Protein AF-A0A8T3Z151-F1 (afdb_monomer_lite)

Structure (mmCIF, N/CA/C/O backbone):
data_AF-A0A8T3Z151-F1
#
_entry.id   AF-A0A8T3Z151-F1
#
loop_
_atom_site.group_PDB
_atom_site.id
_atom_site.type_symbol
_atom_site.label_atom_id
_atom_site.label_alt_id
_atom_site.label_comp_id
_atom_site.label_asym_id
_atom_site.label_entity_id
_atom_site.label_seq_id
_atom_site.pdbx_PDB_ins_code
_atom_site.Cartn_x
_atom_site.Cartn_y
_atom_site.Cartn_z
_atom_site.occupancy
_atom_site.B_iso_or_equiv
_atom_site.auth_seq_id
_atom_site.auth_comp_id
_atom_site.auth_asym_id
_atom_site.auth_atom_id
_atom_site.pdbx_PDB_model_num
ATOM 1 N N . ILE A 1 1 ? 24.544 -8.142 -1.973 1.00 38.53 1 ILE A N 1
ATOM 2 C CA . ILE A 1 1 ? 23.154 -7.623 -2.019 1.00 38.53 1 ILE A CA 1
ATOM 3 C C . ILE A 1 1 ? 23.119 -6.620 -3.165 1.00 38.53 1 ILE A C 1
ATOM 5 O O . ILE A 1 1 ? 23.866 -5.663 -3.095 1.00 38.53 1 ILE A O 1
ATOM 9 N N . TYR A 1 2 ? 22.368 -6.880 -4.237 1.00 34.72 2 TYR A N 1
ATOM 10 C CA . TYR A 1 2 ? 22.153 -5.937 -5.347 1.00 34.72 2 TYR A CA 1
ATOM 11 C C . TYR A 1 2 ? 20.631 -5.726 -5.452 1.00 34.72 2 TYR A C 1
ATOM 13 O O . TYR A 1 2 ? 19.889 -6.709 -5.453 1.00 34.72 2 TYR A O 1
ATOM 21 N N . ASN A 1 3 ? 20.179 -4.470 -5.461 1.00 47.16 3 ASN A N 1
ATOM 22 C CA . ASN A 1 3 ? 18.796 -4.019 -5.705 1.00 47.16 3 ASN A CA 1
ATOM 23 C C . ASN A 1 3 ? 17.682 -4.565 -4.784 1.00 47.16 3 ASN A C 1
ATOM 25 O O . ASN A 1 3 ? 16.603 -4.906 -5.252 1.00 47.16 3 ASN A O 1
ATOM 29 N N . GLY A 1 4 ? 17.893 -4.668 -3.466 1.00 41.12 4 GLY A N 1
ATOM 30 C CA . GLY A 1 4 ? 16.777 -4.863 -2.516 1.00 41.12 4 GLY A CA 1
ATOM 31 C C . GLY A 1 4 ? 16.026 -6.211 -2.574 1.00 41.12 4 GLY A C 1
ATOM 32 O O . GLY A 1 4 ? 15.101 -6.422 -1.779 1.00 41.12 4 GLY A O 1
ATOM 33 N N . VAL A 1 5 ? 16.435 -7.143 -3.442 1.00 44.94 5 VAL A N 1
ATOM 34 C CA . VAL A 1 5 ? 15.848 -8.485 -3.581 1.00 44.94 5 VAL A CA 1
ATOM 35 C C . VAL A 1 5 ? 16.472 -9.439 -2.559 1.00 44.94 5 VAL A C 1
ATOM 37 O O . VAL A 1 5 ? 17.684 -9.670 -2.550 1.00 44.94 5 VAL A O 1
ATOM 40 N N . LYS A 1 6 ? 15.640 -10.019 -1.687 1.00 42.88 6 LYS A N 1
ATOM 41 C CA . LYS A 1 6 ? 16.057 -11.069 -0.750 1.00 42.88 6 LYS A CA 1
ATOM 42 C C . LYS A 1 6 ? 16.062 -12.397 -1.521 1.00 42.88 6 LYS A C 1
ATOM 44 O O . LYS A 1 6 ? 15.004 -12.874 -1.916 1.00 42.88 6 LYS A O 1
ATOM 49 N N . ARG A 1 7 ? 17.245 -12.959 -1.799 1.00 45.19 7 ARG A N 1
ATOM 50 C CA . ARG A 1 7 ? 17.374 -14.269 -2.467 1.00 45.19 7 ARG A CA 1
ATOM 51 C C . ARG A 1 7 ? 16.960 -15.366 -1.490 1.00 45.19 7 ARG A C 1
ATOM 53 O O . ARG A 1 7 ? 17.509 -15.427 -0.392 1.00 45.19 7 ARG A O 1
ATOM 60 N N . ILE A 1 8 ? 16.024 -16.219 -1.891 1.00 53.19 8 ILE A N 1
ATOM 61 C CA . ILE A 1 8 ? 15.723 -17.467 -1.187 1.00 53.19 8 ILE A CA 1
ATOM 62 C C . ILE A 1 8 ? 16.479 -18.568 -1.928 1.00 53.19 8 ILE A C 1
ATOM 64 O O . ILE A 1 8 ? 16.304 -18.735 -3.135 1.00 53.19 8 ILE A O 1
ATOM 68 N N . GLN A 1 9 ? 17.363 -19.263 -1.217 1.00 42.91 9 GLN A N 1
ATOM 69 C CA . GLN A 1 9 ? 18.131 -20.384 -1.743 1.00 42.91 9 GLN A CA 1
ATOM 70 C C . GLN A 1 9 ? 17.476 -21.682 -1.268 1.00 42.91 9 GLN A C 1
ATOM 72 O O . GLN A 1 9 ? 17.320 -21.891 -0.069 1.00 42.91 9 GLN A O 1
ATOM 77 N N . SER A 1 10 ? 17.102 -22.553 -2.203 1.00 46.16 10 SER A N 1
ATOM 78 C CA . SER A 1 10 ? 16.710 -23.935 -1.918 1.00 46.16 10 SER A CA 1
ATOM 79 C C . SER A 1 10 ? 17.650 -24.859 -2.687 1.00 46.16 10 SER A C 1
ATOM 81 O O . SER A 1 10 ? 17.893 -24.641 -3.875 1.00 46.16 10 SER A O 1
ATOM 83 N N . ILE A 1 11 ? 18.222 -25.845 -1.995 1.00 42.72 11 ILE A N 1
ATOM 84 C CA . ILE A 1 11 ? 19.079 -26.869 -2.596 1.00 42.72 11 ILE A CA 1
ATOM 85 C C . ILE A 1 11 ? 18.173 -28.047 -2.965 1.00 42.72 11 ILE A C 1
ATOM 87 O O . ILE A 1 11 ? 17.566 -28.652 -2.082 1.00 42.72 11 ILE A O 1
ATOM 91 N N . ARG A 1 12 ? 18.062 -28.353 -4.261 1.00 49.09 12 ARG A N 1
ATOM 92 C CA . ARG A 1 12 ? 17.441 -29.584 -4.775 1.00 49.09 12 ARG A CA 1
ATOM 93 C C . ARG A 1 12 ? 18.515 -30.450 -5.451 1.00 49.09 12 ARG A C 1
ATOM 95 O O . ARG A 1 12 ? 19.550 -29.899 -5.829 1.00 49.09 12 ARG A O 1
ATOM 102 N N . PRO A 1 13 ? 18.287 -31.766 -5.629 1.00 50.72 13 PRO A N 1
ATOM 103 C CA . PRO A 1 13 ? 19.257 -32.671 -6.259 1.00 50.72 13 PRO A CA 1
ATOM 104 C C . PRO A 1 13 ? 19.705 -32.218 -7.660 1.00 50.72 13 PRO A C 1
ATOM 106 O O . PRO A 1 13 ? 20.832 -32.481 -8.059 1.00 50.72 13 PRO A O 1
ATOM 109 N N . GLU A 1 14 ? 18.851 -31.464 -8.359 1.00 52.66 14 GLU A N 1
ATOM 110 C CA . GLU A 1 14 ? 19.072 -30.969 -9.724 1.00 52.66 14 GLU A CA 1
ATOM 111 C C . GLU A 1 14 ? 19.899 -29.658 -9.808 1.00 52.66 14 GLU A C 1
ATOM 113 O O . GLU A 1 14 ? 20.215 -29.207 -10.908 1.00 52.66 14 GLU A O 1
ATOM 118 N N . GLY A 1 15 ? 20.223 -29.001 -8.679 1.00 42.31 15 GLY A N 1
ATOM 119 C CA . GLY A 1 15 ? 21.008 -27.752 -8.640 1.00 42.31 15 GLY A CA 1
ATOM 120 C C . GLY A 1 15 ? 20.463 -26.636 -7.727 1.00 42.31 15 GLY A C 1
ATOM 121 O O . GLY A 1 15 ? 19.490 -26.807 -6.988 1.00 42.31 15 GLY A O 1
ATOM 122 N N . ILE A 1 16 ? 21.119 -25.462 -7.765 1.00 48.78 16 ILE A N 1
ATOM 123 C CA . ILE A 1 16 ? 20.725 -24.251 -7.015 1.00 48.78 16 ILE A CA 1
ATOM 124 C C . ILE A 1 16 ? 19.635 -23.502 -7.791 1.00 48.78 16 ILE A C 1
ATOM 126 O O . ILE A 1 16 ? 19.896 -22.961 -8.865 1.00 48.78 16 ILE A O 1
ATOM 130 N N . VAL A 1 17 ? 18.432 -23.398 -7.219 1.00 41.62 17 VAL A N 1
ATOM 131 C CA . VAL A 1 17 ? 17.335 -22.599 -7.790 1.00 41.62 17 VAL A CA 1
ATOM 132 C C . VAL A 1 17 ? 17.261 -21.248 -7.079 1.00 41.62 17 VAL A C 1
ATOM 134 O O . VAL A 1 17 ? 17.005 -21.178 -5.876 1.00 41.62 17 VAL A O 1
ATOM 137 N N . PHE A 1 18 ? 17.464 -20.160 -7.826 1.00 42.38 18 PHE A N 1
ATOM 138 C CA . PHE A 1 18 ? 17.246 -18.796 -7.341 1.00 42.38 18 PHE A CA 1
ATOM 139 C C . PHE A 1 18 ? 15.794 -18.378 -7.603 1.00 42.38 18 PHE A C 1
ATOM 141 O O . PHE A 1 18 ? 15.434 -18.024 -8.724 1.00 42.38 18 PHE A O 1
ATOM 148 N N . GLY A 1 19 ? 14.955 -18.396 -6.567 1.00 43.25 19 GLY A N 1
ATOM 149 C CA . GLY A 1 19 ? 13.614 -17.818 -6.631 1.00 43.25 19 GLY A CA 1
ATOM 150 C C . GLY A 1 19 ? 13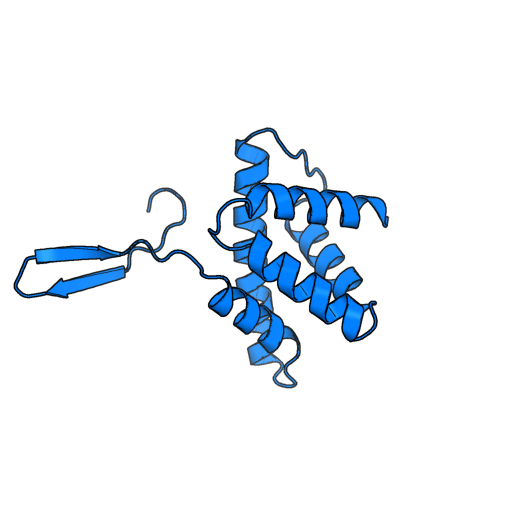.658 -16.311 -6.377 1.00 43.25 19 GLY A C 1
ATOM 151 O O . GLY A 1 19 ? 14.106 -15.868 -5.317 1.00 43.25 19 GLY A O 1
ATOM 152 N N . VAL A 1 20 ? 13.184 -15.505 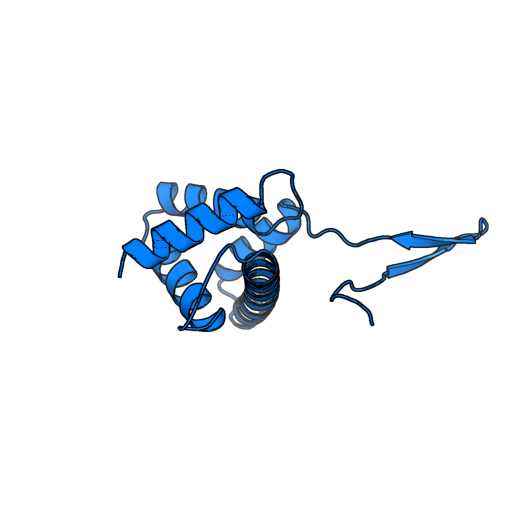-7.329 1.00 49.44 20 VAL A N 1
ATOM 153 C CA . VAL A 1 20 ? 12.875 -14.091 -7.076 1.00 49.44 20 VAL A CA 1
ATOM 154 C C . VAL A 1 20 ? 11.572 -14.064 -6.281 1.00 49.44 20 VAL A C 1
ATOM 156 O O . VAL A 1 20 ? 10.515 -14.351 -6.836 1.00 49.44 20 VAL A O 1
ATOM 159 N N . SER A 1 21 ? 11.636 -13.748 -4.984 1.00 51.06 21 SER A N 1
ATOM 160 C CA . SER A 1 21 ? 10.435 -13.495 -4.181 1.00 51.06 21 SER A CA 1
ATOM 161 C C . SER A 1 21 ? 9.801 -12.201 -4.690 1.00 51.06 21 SER A C 1
ATOM 163 O O . SER A 1 21 ? 10.213 -11.093 -4.343 1.00 51.06 21 SER A O 1
ATOM 165 N N . ARG A 1 22 ? 8.863 -12.348 -5.626 1.00 56.50 22 ARG A N 1
ATOM 166 C CA . ARG A 1 22 ? 7.970 -11.271 -6.033 1.00 56.50 22 ARG A CA 1
ATOM 167 C C . ARG A 1 22 ? 6.945 -11.144 -4.911 1.00 56.50 22 ARG A C 1
ATOM 169 O O . ARG A 1 22 ? 6.293 -12.132 -4.611 1.00 56.50 22 ARG A O 1
ATOM 176 N N . MET A 1 23 ? 6.819 -9.962 -4.309 1.00 69.69 23 MET A N 1
ATOM 177 C CA . MET A 1 23 ? 5.689 -9.707 -3.416 1.00 69.69 23 MET A CA 1
ATOM 178 C C . MET A 1 23 ? 4.408 -9.745 -4.238 1.00 69.69 23 MET A C 1
ATOM 180 O O . MET A 1 23 ? 4.246 -8.969 -5.188 1.00 69.69 23 MET A O 1
ATOM 184 N N . ASP A 1 24 ? 3.560 -10.705 -3.895 1.00 82.19 24 ASP A N 1
ATOM 185 C CA . ASP A 1 24 ? 2.279 -10.939 -4.544 1.00 82.19 24 ASP A CA 1
ATOM 186 C C . ASP A 1 24 ? 1.184 -10.107 -3.863 1.00 82.19 24 ASP A C 1
ATOM 188 O O . ASP A 1 24 ? 1.274 -9.766 -2.681 1.00 82.19 24 ASP A O 1
ATOM 192 N N . PHE A 1 25 ? 0.134 -9.787 -4.612 1.00 87.00 25 PHE A N 1
ATOM 193 C CA . PHE A 1 25 ? -1.047 -9.065 -4.148 1.00 87.00 25 PHE A CA 1
ATOM 194 C C . PHE A 1 25 ? -1.579 -9.615 -2.817 1.00 87.00 25 PHE A C 1
ATOM 196 O O . PHE A 1 25 ? -1.866 -8.842 -1.904 1.00 87.00 25 PHE A O 1
ATOM 203 N N . VAL A 1 26 ? -1.659 -10.944 -2.689 1.00 88.88 26 VAL A N 1
ATOM 204 C CA . VAL A 1 26 ? -2.201 -11.627 -1.504 1.00 88.88 26 VAL A CA 1
ATOM 205 C C . VAL A 1 26 ? -1.356 -11.361 -0.256 1.00 88.88 26 VAL A C 1
ATOM 207 O O . VAL A 1 26 ? -1.900 -11.136 0.827 1.00 88.88 26 VAL A O 1
ATOM 210 N N . GLU A 1 27 ? -0.027 -11.335 -0.388 1.00 90.25 27 GLU A N 1
ATOM 211 C CA . GLU A 1 27 ? 0.869 -11.038 0.735 1.00 90.25 27 GLU A CA 1
ATOM 212 C C . GLU A 1 27 ? 0.676 -9.597 1.221 1.00 90.25 27 GLU A C 1
ATOM 214 O O . GLU A 1 27 ? 0.606 -9.345 2.423 1.00 90.25 27 GLU A O 1
ATOM 219 N N . ILE A 1 28 ? 0.530 -8.646 0.294 1.00 93.38 28 ILE A N 1
ATOM 220 C CA . ILE A 1 28 ? 0.336 -7.232 0.638 1.00 93.38 28 ILE A CA 1
ATOM 221 C C . ILE A 1 28 ? -1.051 -6.998 1.236 1.00 93.38 28 ILE A C 1
ATOM 223 O O . ILE A 1 28 ? -1.179 -6.274 2.222 1.00 93.38 28 ILE A O 1
ATOM 227 N N . GLU A 1 29 ? -2.083 -7.637 0.685 1.00 93.12 29 GLU A N 1
ATOM 228 C CA . GLU A 1 29 ? -3.436 -7.588 1.240 1.00 93.12 29 GLU A CA 1
ATOM 229 C C . GLU A 1 29 ? -3.462 -8.140 2.672 1.00 93.12 29 GLU A C 1
ATOM 231 O O . GLU A 1 29 ? -4.102 -7.563 3.551 1.00 93.12 29 GLU A O 1
ATOM 236 N N . THR A 1 30 ? -2.710 -9.213 2.927 1.00 93.50 30 THR A N 1
A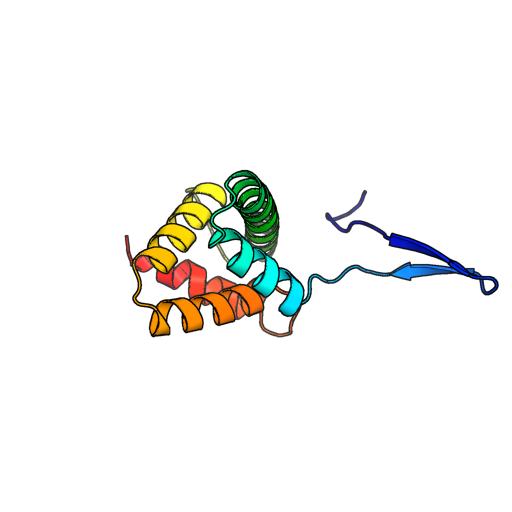TOM 237 C CA . THR A 1 30 ? -2.556 -9.785 4.269 1.00 93.50 30 THR A CA 1
ATOM 238 C C . THR A 1 30 ? -1.906 -8.779 5.215 1.00 93.50 30 THR A C 1
ATOM 240 O O . THR A 1 30 ? -2.464 -8.507 6.273 1.00 93.50 30 THR A O 1
ATOM 243 N N . ILE A 1 31 ? -0.790 -8.153 4.823 1.00 94.62 31 ILE A N 1
ATOM 244 C CA . ILE A 1 31 ? -0.129 -7.118 5.637 1.00 94.62 31 ILE A CA 1
ATOM 245 C C . ILE A 1 31 ? -1.092 -5.959 5.941 1.00 94.62 31 ILE A C 1
ATOM 247 O O . ILE A 1 31 ? -1.158 -5.494 7.076 1.00 94.62 31 ILE A O 1
ATOM 251 N N . LEU A 1 32 ? -1.864 -5.505 4.951 1.00 94.12 32 LEU A N 1
ATOM 252 C CA . LEU A 1 32 ? -2.849 -4.436 5.135 1.00 94.12 32 LEU A CA 1
ATOM 253 C C . LEU A 1 32 ? -3.960 -4.832 6.118 1.00 94.12 32 LEU A C 1
ATOM 255 O O . LEU A 1 32 ? -4.344 -4.015 6.947 1.00 94.12 32 LEU A O 1
ATOM 259 N N . LYS A 1 33 ? -4.447 -6.079 6.073 1.00 92.94 33 LYS A N 1
ATOM 260 C CA . LYS A 1 33 ? -5.413 -6.604 7.056 1.00 92.94 33 LYS A CA 1
ATOM 261 C C . LYS A 1 33 ? -4.813 -6.676 8.462 1.00 92.94 33 LYS A C 1
ATOM 263 O O . LYS A 1 33 ? -5.479 -6.326 9.428 1.00 92.94 33 LYS A O 1
ATOM 268 N N . GLN A 1 34 ? -3.547 -7.071 8.590 1.00 95.31 34 GLN A N 1
ATOM 269 C CA . GLN A 1 34 ? -2.855 -7.131 9.884 1.00 95.31 34 GLN A CA 1
ATOM 270 C C . GLN A 1 34 ? -2.704 -5.757 10.549 1.00 95.31 34 GLN A C 1
ATOM 272 O O . GLN A 1 34 ? -2.663 -5.669 11.772 1.00 95.31 34 GLN A O 1
ATOM 277 N N . MET A 1 35 ? -2.683 -4.671 9.771 1.00 93.81 35 MET A N 1
ATOM 278 C CA . MET A 1 35 ? -2.705 -3.309 10.319 1.00 93.81 35 MET A CA 1
ATOM 279 C C . MET A 1 35 ? -4.030 -2.943 11.007 1.00 93.81 35 MET A C 1
ATOM 281 O O . MET A 1 35 ? -4.073 -1.952 11.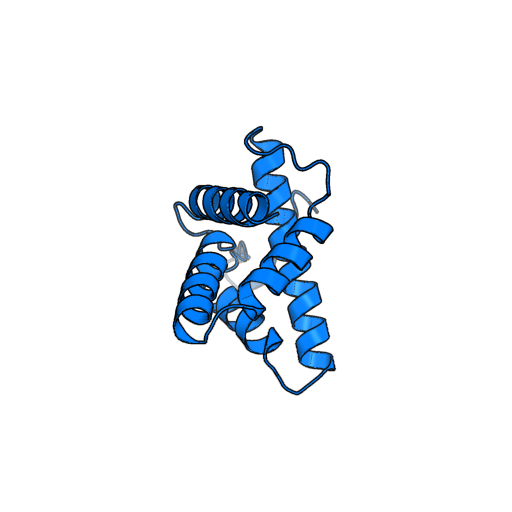729 1.00 93.81 35 MET A O 1
ATOM 285 N N . GLU A 1 36 ? -5.091 -3.725 10.798 1.00 90.94 36 GLU A N 1
ATOM 286 C CA . GLU A 1 36 ? -6.403 -3.570 11.442 1.00 90.94 36 GLU A CA 1
ATOM 287 C C . GLU A 1 36 ? -6.566 -4.505 12.659 1.00 90.94 36 GLU A C 1
ATOM 289 O O . GLU A 1 36 ? -7.633 -4.550 13.273 1.00 90.94 36 GLU A O 1
ATOM 294 N N . SER A 1 37 ? -5.521 -5.265 13.013 1.00 93.38 37 SER A N 1
ATOM 295 C CA . SER A 1 37 ? -5.533 -6.177 14.159 1.00 93.38 37 SER A CA 1
ATOM 296 C C . SER A 1 37 ? -5.660 -5.428 15.489 1.00 93.38 37 SER A C 1
ATOM 298 O O . SER A 1 37 ? -5.277 -4.267 15.630 1.00 93.38 37 SER A O 1
ATOM 300 N N . LYS A 1 38 ? -6.184 -6.125 16.501 1.00 94.75 38 LYS A N 1
ATOM 301 C CA . LYS A 1 38 ? -6.204 -5.64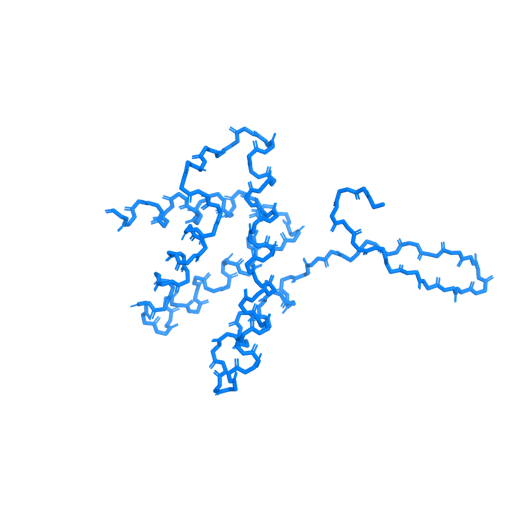2 17.891 1.00 94.75 38 LYS A CA 1
ATOM 302 C C . LYS A 1 38 ? -4.870 -5.875 18.604 1.00 94.75 38 LYS A C 1
ATOM 304 O O . LYS A 1 38 ? -4.642 -5.289 19.658 1.00 94.75 38 LYS A O 1
ATOM 309 N N . ASP A 1 39 ? -4.012 -6.736 18.058 1.00 96.81 39 ASP A N 1
ATOM 310 C CA . ASP A 1 39 ? -2.682 -6.996 18.601 1.00 96.81 39 ASP A CA 1
ATOM 311 C C . ASP A 1 39 ? -1.709 -5.887 18.170 1.00 96.81 39 ASP A C 1
ATOM 313 O O . ASP A 1 39 ? -1.366 -5.743 16.995 1.00 96.81 39 ASP A O 1
ATOM 317 N N . HIS A 1 40 ? -1.241 -5.105 19.144 1.00 94.75 40 HIS A N 1
ATOM 318 C CA . HIS A 1 40 ? -0.307 -4.005 18.919 1.00 94.75 40 HIS A CA 1
ATOM 319 C C . HIS A 1 40 ? 1.018 -4.444 18.281 1.00 94.75 40 HIS A C 1
ATOM 321 O O . HIS A 1 40 ? 1.570 -3.705 17.462 1.00 94.75 40 HIS A O 1
ATOM 327 N N . GLU A 1 41 ? 1.532 -5.624 18.628 1.00 95.62 41 GLU A N 1
ATOM 328 C CA . GLU A 1 41 ? 2.790 -6.133 18.080 1.00 95.62 41 GLU A CA 1
ATOM 329 C C . GLU A 1 41 ? 2.604 -6.566 16.620 1.00 95.62 41 GLU A C 1
ATOM 331 O O . GLU A 1 41 ? 3.465 -6.312 15.770 1.00 95.62 41 GLU A O 1
ATOM 336 N N . GLU A 1 42 ? 1.452 -7.159 16.297 1.00 95.19 42 GLU A N 1
ATOM 337 C CA . GLU A 1 42 ? 1.088 -7.498 14.921 1.00 95.19 42 GLU A CA 1
ATOM 338 C C . GLU A 1 42 ? 0.954 -6.240 14.055 1.00 95.19 42 GLU A C 1
ATOM 340 O O . GLU A 1 42 ? 1.587 -6.148 12.998 1.00 95.19 42 GLU A O 1
ATOM 345 N N . VAL A 1 43 ? 0.223 -5.231 14.540 1.00 95.12 43 VAL A N 1
ATOM 346 C CA . VAL A 1 43 ? 0.063 -3.941 13.852 1.00 95.12 43 VAL A CA 1
ATOM 347 C C . VAL A 1 43 ? 1.415 -3.260 13.642 1.00 95.12 43 VAL A C 1
ATOM 349 O O . VAL A 1 43 ? 1.698 -2.761 12.548 1.00 95.12 43 VAL A O 1
ATOM 352 N N . TYR A 1 44 ? 2.289 -3.264 14.654 1.00 95.38 44 TYR A N 1
ATOM 353 C CA . TYR A 1 44 ? 3.625 -2.677 14.554 1.00 95.38 44 TYR A CA 1
ATOM 354 C C . TYR A 1 44 ? 4.467 -3.358 13.465 1.00 95.38 44 TYR A C 1
ATOM 356 O O . TYR A 1 44 ? 5.056 -2.686 12.607 1.00 95.38 44 TYR A O 1
ATOM 364 N N . ARG A 1 45 ? 4.494 -4.697 13.450 1.00 96.25 45 ARG A N 1
ATOM 365 C CA . ARG A 1 45 ? 5.222 -5.478 12.437 1.00 96.25 45 ARG A CA 1
ATOM 366 C C . ARG A 1 45 ? 4.658 -5.255 11.039 1.00 96.25 45 ARG A C 1
ATOM 368 O O . ARG A 1 45 ? 5.435 -5.038 10.104 1.00 96.25 45 ARG A O 1
ATOM 375 N N . ALA A 1 46 ? 3.335 -5.271 10.899 1.00 95.50 46 ALA A N 1
ATOM 376 C CA . ALA A 1 46 ? 2.648 -5.044 9.635 1.00 95.50 46 ALA A CA 1
ATOM 377 C C . ALA A 1 46 ? 2.942 -3.643 9.083 1.00 95.50 46 ALA A C 1
ATOM 379 O O . ALA A 1 46 ? 3.384 -3.510 7.943 1.00 95.50 46 ALA A O 1
ATOM 380 N N . SER A 1 47 ? 2.824 -2.610 9.921 1.00 94.94 47 SER A N 1
ATOM 381 C CA . SER A 1 47 ? 3.127 -1.220 9.562 1.00 94.94 47 SER A CA 1
ATOM 382 C C . SER A 1 47 ? 4.581 -1.043 9.114 1.00 94.94 47 SER A C 1
ATOM 384 O O . SER A 1 47 ? 4.852 -0.470 8.055 1.00 94.94 47 SER A O 1
ATOM 386 N N . LYS A 1 48 ? 5.538 -1.613 9.859 1.00 95.75 48 LYS A N 1
ATOM 387 C CA . LYS A 1 48 ? 6.964 -1.575 9.498 1.00 95.75 48 LYS A CA 1
ATOM 388 C C . LYS A 1 48 ? 7.236 -2.268 8.160 1.00 95.75 48 LYS A C 1
ATOM 390 O O . LYS A 1 48 ? 8.020 -1.763 7.351 1.00 95.75 48 LYS A O 1
ATOM 395 N N . ASN A 1 49 ? 6.595 -3.411 7.919 1.00 94.75 49 ASN A N 1
ATOM 396 C CA . ASN A 1 49 ? 6.721 -4.140 6.662 1.00 94.75 49 ASN A CA 1
ATOM 397 C C . ASN A 1 49 ? 6.132 -3.345 5.497 1.00 94.75 49 ASN A C 1
ATOM 399 O O . ASN A 1 49 ? 6.835 -3.142 4.506 1.00 94.75 49 ASN A O 1
ATOM 403 N N . LEU A 1 50 ? 4.902 -2.846 5.631 1.00 95.25 50 LEU A N 1
ATOM 404 C CA . LEU A 1 50 ? 4.233 -2.085 4.583 1.00 95.25 50 LEU A CA 1
ATOM 405 C C . LEU A 1 50 ? 4.993 -0.803 4.242 1.00 95.25 50 LEU A C 1
ATOM 407 O O . LEU A 1 50 ? 5.225 -0.535 3.067 1.00 95.25 50 LEU A O 1
ATOM 411 N N . LYS A 1 51 ? 5.478 -0.064 5.248 1.00 95.56 51 LYS A N 1
ATOM 412 C CA . LYS A 1 51 ? 6.294 1.143 5.047 1.00 95.56 51 LYS A CA 1
ATOM 413 C C . LYS A 1 51 ? 7.546 0.857 4.216 1.00 95.56 51 LYS A C 1
ATOM 415 O O . LYS A 1 51 ? 7.885 1.621 3.316 1.00 95.56 51 LYS A O 1
ATOM 420 N N . ARG A 1 52 ? 8.217 -0.276 4.455 1.00 93.88 52 ARG A N 1
ATOM 421 C CA . ARG A 1 52 ? 9.385 -0.694 3.660 1.00 93.88 52 ARG A CA 1
ATOM 422 C C . ARG A 1 52 ? 9.017 -0.999 2.204 1.00 93.88 52 ARG A C 1
ATOM 424 O O . ARG A 1 52 ? 9.804 -0.690 1.314 1.00 93.88 52 ARG A O 1
ATOM 431 N N . ILE A 1 53 ? 7.866 -1.627 1.966 1.00 93.25 53 ILE A N 1
ATOM 432 C CA . ILE A 1 53 ? 7.369 -1.936 0.614 1.00 93.25 53 ILE A CA 1
ATOM 433 C C . ILE A 1 53 ? 7.030 -0.638 -0.117 1.00 93.25 53 ILE A C 1
ATOM 435 O O . ILE A 1 53 ? 7.507 -0.409 -1.224 1.00 93.25 53 ILE A O 1
ATOM 439 N N . PHE A 1 54 ? 6.278 0.235 0.549 1.00 94.75 54 PHE A N 1
ATOM 440 C CA . PHE A 1 54 ? 5.883 1.541 0.042 1.00 94.75 54 PHE A CA 1
ATOM 441 C C . PHE A 1 54 ? 7.096 2.381 -0.360 1.00 94.75 54 PHE A C 1
ATOM 443 O O . PHE A 1 54 ? 7.154 2.891 -1.475 1.00 94.75 54 PHE A O 1
ATOM 450 N N . ARG A 1 55 ? 8.116 2.455 0.507 1.00 92.81 55 ARG A N 1
ATOM 451 C CA . ARG A 1 55 ? 9.354 3.192 0.225 1.00 92.81 55 ARG A CA 1
ATOM 452 C C . ARG A 1 55 ? 10.058 2.687 -1.032 1.00 92.81 55 ARG A C 1
ATOM 454 O O . ARG A 1 55 ? 10.414 3.494 -1.879 1.00 92.81 55 ARG A O 1
ATOM 461 N N . ARG A 1 56 ? 10.190 1.367 -1.195 1.00 90.94 56 ARG A N 1
ATOM 462 C CA . ARG A 1 56 ? 10.779 0.773 -2.410 1.00 90.94 56 ARG A CA 1
ATOM 463 C C . ARG A 1 56 ? 9.990 1.145 -3.662 1.00 90.94 56 ARG A C 1
ATOM 465 O O . ARG A 1 56 ? 10.583 1.441 -4.690 1.00 90.94 56 ARG A O 1
ATOM 472 N N . LYS A 1 57 ? 8.659 1.171 -3.569 1.00 91.38 57 LYS A N 1
ATOM 473 C CA . LYS A 1 57 ? 7.799 1.555 -4.692 1.00 91.38 57 LYS A CA 1
ATOM 474 C C . LYS A 1 57 ? 7.934 3.038 -5.055 1.00 91.38 57 LYS A C 1
ATOM 476 O O . LYS A 1 57 ? 7.909 3.386 -6.231 1.00 91.38 57 LYS A O 1
ATOM 481 N N . ILE A 1 58 ? 8.140 3.905 -4.064 1.00 91.12 58 ILE A N 1
ATOM 482 C CA . ILE A 1 58 ? 8.480 5.318 -4.288 1.00 91.12 58 ILE A CA 1
ATOM 483 C C . ILE A 1 58 ? 9.860 5.455 -4.942 1.00 91.12 58 ILE A C 1
ATOM 485 O O . ILE A 1 58 ? 9.994 6.201 -5.907 1.00 91.12 58 ILE A O 1
ATOM 489 N N . GLU A 1 59 ? 10.865 4.713 -4.473 1.00 89.00 59 GLU A N 1
ATOM 490 C CA . GLU A 1 59 ? 12.206 4.691 -5.077 1.00 89.00 59 GLU A CA 1
ATOM 491 C C . GLU A 1 59 ? 12.159 4.237 -6.550 1.00 89.00 59 GLU A C 1
ATOM 493 O O . GLU A 1 59 ? 12.842 4.817 -7.397 1.00 89.00 59 GLU A O 1
ATOM 498 N N . GLU A 1 60 ? 11.311 3.254 -6.887 1.00 88.56 60 GLU A N 1
ATOM 499 C CA . GLU A 1 60 ? 11.042 2.842 -8.275 1.00 88.56 60 GLU A CA 1
ATOM 500 C C . GLU A 1 60 ? 10.489 4.004 -9.124 1.00 88.56 60 GLU A C 1
ATOM 502 O O . GLU A 1 60 ? 10.971 4.230 -10.236 1.00 88.56 60 GLU A O 1
ATOM 507 N N . LEU A 1 61 ? 9.530 4.784 -8.603 1.00 86.62 61 LEU A N 1
ATOM 508 C CA . LEU A 1 61 ? 8.983 5.960 -9.298 1.00 86.62 61 LEU A CA 1
ATOM 509 C C . LEU A 1 61 ? 10.010 7.090 -9.464 1.00 86.62 61 LEU A C 1
ATOM 511 O O . LEU A 1 61 ? 10.063 7.725 -10.519 1.00 86.62 61 LEU A O 1
ATOM 515 N N . GLN A 1 62 ? 10.826 7.338 -8.439 1.00 85.44 62 GLN A N 1
ATOM 516 C CA . GLN A 1 62 ? 11.861 8.376 -8.456 1.00 85.44 62 GLN A CA 1
ATOM 517 C C . GLN A 1 62 ? 12.980 8.037 -9.446 1.00 85.44 62 GLN A C 1
ATOM 519 O O . GLN A 1 62 ? 13.401 8.893 -10.221 1.00 85.44 62 GLN A O 1
ATOM 524 N N . THR A 1 63 ? 13.413 6.773 -9.482 1.00 81.50 63 THR A N 1
ATOM 525 C CA . THR A 1 63 ? 14.439 6.297 -10.428 1.00 81.50 63 THR A CA 1
ATOM 526 C C . THR A 1 63 ? 13.960 6.415 -11.878 1.00 81.50 63 THR A C 1
ATOM 528 O O . THR A 1 63 ? 14.756 6.679 -12.774 1.00 81.50 63 THR A O 1
ATOM 531 N N . GLY A 1 64 ? 12.652 6.270 -12.112 1.00 75.69 64 GLY A N 1
ATOM 532 C CA . GLY A 1 64 ? 12.024 6.491 -13.416 1.00 75.69 64 GLY A CA 1
ATOM 533 C C . GLY A 1 64 ? 11.764 7.960 -13.775 1.00 75.69 64 GLY A C 1
ATOM 534 O O . GLY A 1 64 ? 11.178 8.214 -14.825 1.00 75.69 64 GLY A O 1
ATOM 535 N N . GLY A 1 65 ? 12.134 8.924 -12.919 1.00 75.00 65 GLY A N 1
ATOM 536 C CA . GLY A 1 65 ? 11.862 10.354 -13.121 1.00 75.00 65 GLY A CA 1
ATOM 537 C C . GLY A 1 65 ? 10.375 10.728 -13.055 1.00 75.00 65 GLY A C 1
ATOM 538 O O . GLY A 1 65 ? 9.989 11.816 -13.474 1.00 75.00 65 GLY A O 1
ATOM 539 N N . ALA A 1 66 ? 9.523 9.826 -12.560 1.00 71.06 66 ALA A N 1
ATOM 540 C CA . ALA A 1 66 ? 8.069 9.946 -12.631 1.00 71.06 66 ALA A CA 1
ATOM 541 C C . ALA A 1 66 ? 7.441 10.652 -11.418 1.00 71.06 66 ALA A C 1
ATOM 543 O O . ALA A 1 66 ? 6.250 10.971 -11.468 1.00 71.06 66 ALA A O 1
ATOM 544 N N . LEU A 1 67 ? 8.208 10.867 -10.344 1.00 75.06 67 LEU A N 1
ATOM 545 C CA . LEU A 1 67 ? 7.749 11.487 -9.102 1.00 75.06 67 LEU A CA 1
ATOM 546 C C . LEU A 1 67 ? 8.887 12.278 -8.439 1.00 75.06 67 LEU A C 1
ATOM 548 O O . LEU A 1 67 ? 9.933 11.710 -8.130 1.00 75.06 67 LEU A O 1
ATOM 552 N N . ASN A 1 68 ? 8.647 13.556 -8.143 1.00 70.31 68 ASN A N 1
ATOM 553 C CA . ASN A 1 68 ? 9.459 14.335 -7.209 1.00 70.31 68 ASN A CA 1
ATOM 554 C C . ASN A 1 68 ? 8.706 14.402 -5.881 1.00 70.31 68 ASN A C 1
ATOM 556 O O . ASN A 1 68 ? 7.717 15.116 -5.784 1.00 70.31 68 ASN A O 1
ATOM 560 N N . ASN A 1 69 ? 9.163 13.655 -4.874 1.00 69.06 69 ASN A N 1
ATOM 561 C CA . ASN A 1 69 ? 8.571 13.677 -3.534 1.00 69.06 69 ASN A CA 1
ATOM 562 C C . ASN A 1 69 ? 9.508 14.417 -2.557 1.00 69.06 69 ASN A C 1
ATOM 564 O O . ASN A 1 69 ? 10.390 13.776 -1.975 1.00 69.06 69 ASN A O 1
ATOM 568 N N . PRO A 1 70 ? 9.346 15.742 -2.376 1.00 63.88 70 PRO A N 1
ATOM 569 C CA . PRO A 1 70 ? 10.179 16.534 -1.470 1.00 63.88 70 PRO A CA 1
ATOM 570 C C . PRO A 1 70 ? 9.916 16.223 0.012 1.00 63.88 70 PRO A C 1
ATOM 572 O O . PRO A 1 70 ? 10.808 16.394 0.838 1.00 63.88 70 PRO A O 1
ATOM 575 N N . ASN A 1 71 ? 8.723 15.717 0.346 1.00 70.06 71 ASN A N 1
ATOM 576 C CA . ASN A 1 71 ? 8.283 15.449 1.720 1.00 70.06 71 ASN A CA 1
ATOM 577 C C . ASN A 1 71 ? 8.718 14.063 2.237 1.00 70.06 71 ASN A C 1
ATOM 579 O O . ASN A 1 71 ? 8.518 13.730 3.407 1.00 70.06 71 ASN A O 1
ATOM 583 N N . GLY A 1 72 ? 9.337 13.255 1.372 1.00 83.75 72 GLY A N 1
ATOM 584 C CA . GLY A 1 72 ? 9.852 11.931 1.692 1.00 83.75 72 GLY A CA 1
ATOM 585 C C . GLY A 1 72 ? 8.779 10.837 1.712 1.00 83.75 72 GLY A C 1
ATOM 586 O O . GLY A 1 72 ? 7.600 11.057 1.994 1.00 83.75 72 GLY A O 1
ATOM 587 N N . ALA A 1 73 ? 9.205 9.604 1.425 1.00 89.12 73 ALA A N 1
ATOM 588 C CA . ALA A 1 73 ? 8.312 8.446 1.324 1.00 89.12 73 ALA A CA 1
ATOM 589 C C . ALA A 1 73 ? 7.544 8.146 2.625 1.00 89.12 73 ALA A C 1
ATOM 591 O O . ALA A 1 73 ? 6.437 7.617 2.580 1.00 89.12 73 ALA A O 1
ATOM 592 N N . ASP A 1 74 ? 8.121 8.485 3.780 1.00 90.88 74 ASP A N 1
ATOM 593 C CA . ASP A 1 74 ? 7.530 8.196 5.087 1.00 90.88 74 ASP A CA 1
ATOM 594 C C . ASP A 1 74 ? 6.354 9.121 5.417 1.00 90.88 74 ASP A C 1
ATOM 596 O O . ASP A 1 74 ? 5.376 8.655 6.002 1.00 90.88 74 ASP A O 1
ATOM 600 N N . SER A 1 75 ? 6.432 10.399 5.025 1.00 91.31 75 SER A N 1
ATOM 601 C CA . SER A 1 75 ? 5.330 11.351 5.205 1.00 91.31 75 SER A CA 1
ATOM 602 C C . SER A 1 75 ? 4.129 10.927 4.362 1.00 91.31 75 SER A C 1
ATOM 604 O O . SER A 1 75 ? 3.044 10.687 4.889 1.00 91.31 75 SER A O 1
ATOM 606 N N . LEU A 1 76 ? 4.376 10.680 3.073 1.00 91.94 76 LEU A N 1
ATOM 607 C CA . LEU A 1 76 ? 3.363 10.232 2.123 1.00 91.94 76 LEU A CA 1
ATOM 608 C C . LEU A 1 76 ? 2.737 8.887 2.522 1.00 91.94 76 LEU A C 1
ATOM 610 O O . LEU A 1 76 ? 1.532 8.686 2.373 1.00 91.94 76 LEU A O 1
ATOM 614 N N . PHE A 1 77 ? 3.532 7.965 3.074 1.00 94.88 77 PHE A N 1
ATOM 615 C CA . PHE A 1 77 ? 3.006 6.727 3.644 1.00 94.88 77 PHE A CA 1
ATOM 616 C C . PHE A 1 77 ? 2.020 7.015 4.781 1.00 94.88 77 PHE A C 1
ATOM 618 O O . PHE A 1 77 ? 0.902 6.506 4.762 1.00 94.88 77 PHE A O 1
ATOM 625 N N . ASN A 1 78 ? 2.416 7.831 5.763 1.00 93.31 78 ASN A N 1
ATOM 626 C CA . ASN A 1 78 ? 1.558 8.141 6.906 1.00 93.31 78 ASN A CA 1
ATOM 627 C C . ASN A 1 78 ? 0.258 8.825 6.449 1.00 93.31 78 ASN A C 1
ATOM 629 O O . ASN A 1 78 ? -0.814 8.448 6.915 1.00 93.31 78 ASN A O 1
ATOM 633 N N . GLN A 1 79 ? 0.345 9.759 5.498 1.00 92.62 79 GLN A N 1
ATOM 634 C CA . GLN A 1 79 ? -0.803 10.436 4.894 1.00 92.62 79 GLN A CA 1
ATOM 635 C C . GLN A 1 79 ? -1.728 9.457 4.161 1.00 92.62 79 GLN A C 1
ATOM 637 O O . GLN A 1 79 ? -2.936 9.475 4.374 1.00 92.62 79 GLN A O 1
ATOM 642 N N . THR A 1 80 ? -1.170 8.538 3.368 1.00 93.62 80 THR A N 1
ATOM 643 C CA . THR A 1 80 ? -1.941 7.504 2.657 1.00 93.62 80 THR A CA 1
ATOM 644 C C . THR A 1 80 ? -2.711 6.615 3.634 1.00 93.62 80 THR A C 1
ATOM 646 O O . THR A 1 80 ? -3.892 6.337 3.426 1.00 93.62 80 THR A O 1
ATOM 649 N N . ILE A 1 81 ? -2.060 6.172 4.715 1.00 94.31 81 ILE A N 1
ATOM 650 C CA . ILE A 1 81 ? -2.704 5.342 5.742 1.00 94.31 81 ILE A CA 1
ATOM 651 C C . ILE A 1 81 ? -3.766 6.137 6.505 1.00 94.31 81 ILE A C 1
ATOM 653 O O . ILE A 1 81 ? -4.849 5.612 6.754 1.00 94.31 81 ILE A O 1
ATOM 657 N N . PHE A 1 82 ? -3.482 7.395 6.848 1.00 92.94 82 PHE A N 1
ATOM 658 C CA . PHE A 1 82 ? -4.442 8.278 7.505 1.00 92.94 82 PHE A CA 1
ATOM 659 C C . PHE A 1 82 ? -5.690 8.485 6.642 1.00 92.94 82 PHE A C 1
ATOM 661 O O . PHE A 1 82 ? -6.798 8.240 7.113 1.00 92.94 82 PHE A O 1
ATOM 668 N N . TYR A 1 83 ? -5.504 8.841 5.368 1.00 92.31 83 TYR A N 1
ATOM 669 C CA . TYR A 1 83 ? -6.587 8.995 4.404 1.00 92.31 83 TYR A CA 1
ATOM 670 C C . TYR A 1 83 ? -7.398 7.705 4.260 1.00 92.31 83 TYR A C 1
ATOM 672 O O . TYR A 1 83 ? -8.615 7.719 4.368 1.00 92.31 83 TYR A O 1
ATOM 680 N N . MET A 1 84 ? -6.742 6.555 4.091 1.00 93.12 84 MET A N 1
ATOM 681 C CA . MET A 1 84 ? -7.444 5.273 3.992 1.00 93.12 84 MET A CA 1
ATOM 682 C C . MET A 1 84 ? -8.283 4.963 5.240 1.00 93.12 84 MET A C 1
ATOM 684 O O . MET A 1 84 ? -9.369 4.403 5.119 1.00 93.12 84 MET A O 1
ATOM 688 N N . ASN A 1 85 ? -7.800 5.330 6.428 1.00 91.56 85 ASN A N 1
ATOM 689 C CA . ASN A 1 85 ? -8.500 5.100 7.690 1.00 91.56 85 ASN A CA 1
ATOM 690 C C . ASN A 1 85 ? -9.608 6.121 7.987 1.00 91.56 85 ASN A C 1
ATOM 692 O O . ASN A 1 85 ? -10.445 5.839 8.840 1.00 91.56 85 ASN A O 1
ATOM 696 N N . SER A 1 86 ? -9.638 7.274 7.313 1.00 92.50 86 SER A N 1
ATOM 697 C CA . SER A 1 86 ? -10.731 8.248 7.445 1.00 92.50 86 SER A CA 1
ATOM 698 C C . SER A 1 86 ? -11.945 7.907 6.571 1.00 92.50 86 SER A C 1
ATOM 700 O O . SER A 1 86 ? -13.022 8.477 6.752 1.00 92.50 86 SER A O 1
ATOM 702 N N . LEU A 1 87 ? -11.794 6.962 5.639 1.00 91.69 87 LEU A N 1
ATOM 703 C CA . LEU A 1 87 ? -12.867 6.469 4.782 1.00 91.69 87 LEU A CA 1
ATOM 704 C C . LEU A 1 87 ? -13.816 5.514 5.524 1.00 91.69 87 LEU A C 1
ATOM 706 O O . LEU A 1 87 ? -13.413 4.767 6.413 1.00 91.69 87 LEU A O 1
ATOM 710 N N . GLY A 1 88 ? -15.077 5.463 5.079 1.00 93.00 88 GLY A N 1
ATOM 711 C CA . GLY A 1 88 ? -16.005 4.394 5.469 1.00 93.00 88 GLY A CA 1
ATOM 712 C C . GLY A 1 88 ? -15.576 3.016 4.938 1.00 93.00 88 GLY A C 1
ATOM 713 O O . GLY A 1 88 ? -14.763 2.926 4.019 1.00 93.00 88 GLY A O 1
ATOM 714 N N . GLU A 1 89 ? -16.162 1.942 5.478 1.00 91.69 89 GLU A N 1
ATOM 715 C CA . GLU A 1 89 ? -15.759 0.543 5.219 1.00 91.69 89 GLU A CA 1
ATOM 716 C C . GLU A 1 89 ? -15.644 0.172 3.731 1.00 91.69 89 GLU A C 1
ATOM 718 O O . GLU A 1 89 ? -14.624 -0.357 3.289 1.00 91.69 89 GLU A O 1
ATOM 723 N N . GLU A 1 90 ? -16.664 0.478 2.925 1.00 93.38 90 GLU A N 1
ATOM 724 C CA . GLU A 1 90 ? -16.673 0.122 1.500 1.00 93.38 90 GLU A CA 1
ATOM 725 C C . GLU A 1 90 ? -15.600 0.882 0.686 1.00 93.38 90 GLU A C 1
ATOM 727 O O . GLU A 1 90 ? -14.776 0.231 0.027 1.00 93.38 90 GLU A O 1
ATOM 732 N N . PRO A 1 91 ? -15.510 2.228 0.756 1.00 92.50 91 PRO A N 1
ATOM 733 C CA . PRO A 1 91 ? -14.417 2.972 0.127 1.00 92.50 91 PRO A CA 1
ATOM 734 C C . PRO A 1 91 ? -13.024 2.579 0.641 1.00 92.50 91 PRO A C 1
ATOM 736 O O . PRO A 1 91 ? -12.094 2.452 -0.160 1.00 92.50 91 PRO A O 1
ATOM 739 N N . LYS A 1 92 ? -12.879 2.324 1.949 1.00 93.38 92 LYS A N 1
ATOM 740 C CA . LYS A 1 92 ? -11.631 1.849 2.561 1.00 93.38 92 LYS A CA 1
ATOM 741 C C . LYS A 1 92 ? -11.201 0.515 1.963 1.00 93.38 92 LYS A C 1
ATOM 743 O O . LYS A 1 92 ? -10.061 0.379 1.524 1.00 93.38 92 LYS A O 1
ATOM 748 N N . ARG A 1 93 ? -12.115 -0.456 1.874 1.00 92.88 93 ARG A N 1
ATOM 749 C CA . ARG A 1 93 ? -11.861 -1.770 1.264 1.00 92.88 93 ARG A CA 1
ATOM 750 C C . ARG A 1 93 ? -11.425 -1.639 -0.194 1.00 92.88 93 ARG A C 1
ATOM 752 O O . ARG A 1 93 ? -10.465 -2.291 -0.608 1.00 92.88 93 ARG A O 1
ATOM 759 N N . ALA A 1 94 ? -12.097 -0.787 -0.968 1.00 93.25 94 ALA A N 1
ATOM 760 C CA . ALA A 1 94 ? -11.746 -0.547 -2.364 1.00 93.25 94 ALA A CA 1
ATOM 761 C C . ALA A 1 94 ? -10.340 0.061 -2.506 1.00 93.25 94 ALA A C 1
ATOM 763 O O . ALA A 1 94 ? -9.549 -0.407 -3.330 1.00 93.25 94 ALA A O 1
ATOM 764 N N . LEU A 1 95 ? -10.005 1.067 -1.691 1.00 93.06 95 LEU A N 1
ATOM 765 C CA . LEU A 1 95 ? -8.676 1.677 -1.685 1.00 93.06 95 LEU A CA 1
ATOM 766 C C . LEU A 1 95 ? -7.602 0.687 -1.230 1.00 93.06 95 LEU A C 1
ATOM 768 O O . LEU A 1 95 ? -6.565 0.588 -1.879 1.00 93.06 95 LEU A O 1
ATOM 772 N N . ARG A 1 96 ? -7.869 -0.103 -0.187 1.00 94.19 96 ARG A N 1
ATOM 773 C CA . ARG A 1 96 ? -6.970 -1.153 0.305 1.00 94.19 96 ARG A CA 1
ATOM 774 C C . ARG A 1 96 ? -6.621 -2.154 -0.793 1.00 94.19 96 ARG A C 1
ATOM 776 O O . ARG A 1 96 ? -5.449 -2.464 -0.979 1.00 94.19 96 ARG A O 1
ATOM 783 N N . ASN A 1 97 ? -7.606 -2.610 -1.565 1.00 94.25 97 ASN A N 1
ATOM 784 C CA . ASN A 1 97 ? -7.373 -3.539 -2.673 1.00 94.25 97 ASN A CA 1
ATOM 785 C C . ASN A 1 97 ? -6.544 -2.896 -3.795 1.00 94.25 97 ASN A C 1
ATOM 787 O O . ASN A 1 97 ? -5.611 -3.512 -4.309 1.00 94.25 97 ASN A O 1
ATOM 791 N N . LYS A 1 98 ? -6.840 -1.641 -4.155 1.00 94.81 98 LYS A N 1
ATOM 792 C CA . LYS A 1 98 ? -6.042 -0.898 -5.145 1.00 94.81 98 LYS A CA 1
ATOM 793 C C . LYS A 1 98 ? -4.605 -0.688 -4.667 1.00 94.81 98 LYS A C 1
ATOM 795 O O . LYS A 1 98 ? -3.683 -0.848 -5.460 1.00 94.81 98 LYS A O 1
ATOM 800 N N . LEU A 1 99 ? -4.415 -0.381 -3.385 1.00 94.69 99 LEU A N 1
ATOM 801 C CA . LEU A 1 99 ? -3.105 -0.202 -2.764 1.00 94.69 99 LEU A CA 1
ATOM 802 C C . LEU A 1 99 ? -2.324 -1.522 -2.699 1.00 94.69 99 LEU A C 1
ATOM 804 O O . LEU A 1 99 ? -1.138 -1.553 -3.013 1.00 94.69 99 LEU A O 1
ATOM 808 N N . ALA A 1 100 ? -2.987 -2.632 -2.370 1.00 95.19 100 ALA A N 1
ATOM 809 C CA . ALA A 1 100 ? -2.378 -3.958 -2.412 1.00 95.19 100 ALA A CA 1
ATOM 810 C C . ALA A 1 100 ? -1.896 -4.309 -3.827 1.00 95.19 100 ALA A C 1
ATOM 812 O O . ALA A 1 100 ? -0.771 -4.774 -4.011 1.00 95.19 100 ALA A O 1
ATOM 813 N N . TRP A 1 101 ? -2.717 -4.026 -4.844 1.00 94.56 101 TRP A N 1
ATOM 814 C CA . TRP A 1 101 ? -2.338 -4.239 -6.240 1.00 94.56 101 TRP A CA 1
ATOM 815 C C . TRP A 1 101 ? -1.181 -3.339 -6.663 1.00 94.56 101 TRP A C 1
ATOM 817 O O . TRP A 1 101 ? -0.236 -3.807 -7.295 1.00 94.56 101 TRP A O 1
ATOM 827 N N . SER A 1 102 ? -1.228 -2.058 -6.310 1.00 94.88 102 SER A N 1
ATOM 828 C CA . SER A 1 102 ? -0.237 -1.073 -6.737 1.00 94.88 102 SER A CA 1
ATOM 829 C C . SER A 1 102 ? 1.141 -1.283 -6.105 1.00 94.88 102 SER A C 1
ATOM 831 O O . SER A 1 102 ? 2.162 -1.052 -6.750 1.00 94.88 102 SER A O 1
ATOM 833 N N . LEU A 1 103 ? 1.187 -1.802 -4.878 1.00 94.00 103 LEU A N 1
ATOM 834 C CA . LEU A 1 103 ? 2.429 -2.162 -4.196 1.00 94.00 103 LEU A CA 1
ATOM 835 C C . LEU A 1 103 ? 2.997 -3.520 -4.646 1.00 94.00 103 LEU A C 1
ATOM 837 O O . LEU A 1 103 ? 4.153 -3.826 -4.351 1.00 94.00 103 LEU A O 1
ATOM 841 N N . SER A 1 104 ? 2.210 -4.333 -5.357 1.00 92.12 104 SER A N 1
ATOM 842 C CA . SER A 1 104 ? 2.647 -5.635 -5.872 1.00 92.12 104 SER A CA 1
ATOM 843 C C . SER A 1 104 ? 3.551 -5.505 -7.106 1.00 92.12 104 SER A C 1
ATOM 845 O O . SER A 1 104 ? 3.766 -4.424 -7.666 1.00 92.12 104 SER A O 1
ATOM 847 N N . ASN A 1 105 ? 4.052 -6.642 -7.584 1.00 87.44 105 ASN A N 1
ATOM 848 C CA . ASN A 1 105 ? 4.810 -6.728 -8.835 1.00 87.44 105 ASN A CA 1
ATOM 849 C C . ASN A 1 105 ? 3.935 -7.009 -10.069 1.00 87.44 105 ASN A C 1
ATOM 851 O O . ASN A 1 105 ? 4.449 -7.429 -11.110 1.00 87.44 105 ASN A O 1
ATOM 855 N N . ASN A 1 106 ? 2.621 -6.807 -9.961 1.00 88.62 106 ASN A N 1
ATOM 856 C CA . ASN A 1 106 ? 1.693 -7.069 -11.054 1.00 88.62 106 ASN A CA 1
ATOM 857 C C . ASN A 1 106 ? 1.841 -6.031 -12.175 1.00 88.62 106 ASN A C 1
ATOM 859 O O . ASN A 1 106 ? 2.257 -4.891 -11.966 1.00 88.62 106 ASN A O 1
ATOM 863 N N . LYS A 1 107 ? 1.472 -6.414 -13.402 1.00 88.31 107 LYS A N 1
ATOM 864 C CA . LYS A 1 107 ? 1.495 -5.494 -14.547 1.00 88.31 107 LYS A CA 1
ATOM 865 C C . LYS A 1 107 ? 0.601 -4.281 -14.259 1.00 88.31 107 LYS A C 1
ATOM 867 O O . LYS A 1 107 ? -0.532 -4.433 -13.807 1.00 88.31 107 LYS A O 1
ATOM 872 N N . GLY A 1 108 ? 1.121 -3.085 -14.531 1.00 88.88 108 GLY A N 1
ATOM 873 C CA . GLY A 1 108 ? 0.422 -1.824 -14.269 1.00 88.88 108 GLY A CA 1
ATOM 874 C C . GLY A 1 108 ? 0.408 -1.391 -12.800 1.00 88.88 108 GLY A C 1
ATOM 875 O O . GLY A 1 108 ? -0.191 -0.362 -12.499 1.00 88.88 108 GLY A O 1
ATOM 876 N N . SER A 1 109 ? 1.064 -2.121 -11.887 1.00 92.19 109 SER A N 1
ATOM 877 C CA . SER A 1 109 ? 1.085 -1.752 -10.467 1.00 92.19 109 SER A CA 1
ATOM 878 C C . SER A 1 109 ? 1.742 -0.391 -10.230 1.00 92.19 109 SER A C 1
ATOM 880 O O . SER A 1 109 ? 1.219 0.405 -9.456 1.00 92.19 109 SER A O 1
ATOM 882 N N . LEU A 1 110 ? 2.820 -0.084 -10.960 1.00 91.06 110 LEU A N 1
ATOM 883 C CA . LEU A 1 110 ? 3.548 1.180 -10.843 1.00 91.06 110 LEU A CA 1
ATOM 884 C C . LEU A 1 110 ? 2.714 2.397 -11.279 1.00 91.06 110 LEU A C 1
ATOM 886 O O . LEU A 1 110 ? 2.686 3.395 -10.566 1.00 91.06 110 LEU A O 1
ATOM 890 N N . GLU A 1 111 ? 1.987 2.300 -12.396 1.00 92.50 111 GLU A N 1
ATOM 891 C CA . GLU A 1 111 ? 1.103 3.384 -12.855 1.00 92.50 111 GLU A CA 1
ATOM 892 C C . GLU A 1 111 ? -0.066 3.598 -11.896 1.00 92.50 111 GLU A C 1
ATOM 894 O O . GLU A 1 111 ? -0.371 4.730 -11.525 1.00 92.50 111 GLU A O 1
ATOM 899 N N . LEU A 1 112 ? -0.675 2.509 -11.413 1.00 94.44 112 LEU A N 1
ATOM 900 C CA . LEU A 1 112 ? -1.717 2.603 -10.395 1.00 94.44 112 LEU A CA 1
ATOM 901 C C . LEU A 1 112 ? -1.178 3.231 -9.103 1.00 94.44 112 LEU A C 1
ATOM 903 O O . LEU A 1 112 ? -1.868 4.032 -8.476 1.00 94.44 112 LEU A O 1
ATOM 907 N N . PHE A 1 113 ? 0.049 2.883 -8.707 1.00 94.38 113 PHE A N 1
ATOM 908 C CA . PHE A 1 113 ? 0.691 3.445 -7.522 1.00 94.38 113 PHE A CA 1
ATOM 909 C C . PHE A 1 113 ? 0.896 4.948 -7.675 1.00 94.38 113 PHE A C 1
ATOM 911 O O . PHE A 1 113 ? 0.514 5.703 -6.785 1.00 94.38 113 PHE A O 1
ATOM 918 N N . LYS A 1 114 ? 1.394 5.388 -8.836 1.00 92.31 114 LYS A N 1
ATOM 919 C CA . LYS A 1 114 ? 1.521 6.806 -9.176 1.00 92.31 114 LYS A CA 1
ATOM 920 C C . LYS A 1 114 ? 0.180 7.533 -9.075 1.00 92.31 114 LYS A C 1
ATOM 922 O O . LYS A 1 114 ? 0.109 8.568 -8.424 1.00 92.31 114 LYS A O 1
ATOM 927 N N . SER A 1 115 ? -0.891 6.978 -9.650 1.00 92.31 115 SER A N 1
ATOM 928 C CA . SER A 1 115 ? -2.230 7.580 -9.562 1.00 92.31 115 SER A CA 1
ATOM 929 C C . SER A 1 115 ? -2.740 7.694 -8.124 1.00 92.31 115 SER A C 1
ATOM 931 O O . SER A 1 115 ? -3.344 8.704 -7.781 1.00 92.31 115 SER A O 1
ATOM 933 N N . ILE A 1 116 ? -2.501 6.682 -7.281 1.00 92.38 116 ILE A N 1
ATOM 934 C CA . ILE A 1 116 ? -2.886 6.720 -5.862 1.00 92.38 116 ILE A CA 1
ATOM 935 C C . ILE A 1 116 ? -2.109 7.813 -5.128 1.00 92.38 116 ILE A C 1
ATOM 937 O O . ILE A 1 116 ? -2.717 8.596 -4.407 1.00 92.38 116 ILE A O 1
ATOM 941 N N . VAL A 1 117 ? -0.791 7.882 -5.325 1.00 90.19 117 VAL A N 1
ATOM 942 C CA . VAL A 1 117 ? 0.067 8.891 -4.690 1.00 90.19 117 VAL A CA 1
ATOM 943 C C . VAL A 1 117 ? -0.371 10.300 -5.076 1.00 90.19 117 VAL A C 1
ATOM 945 O O . VAL A 1 117 ? -0.672 11.091 -4.190 1.00 90.19 117 VAL A O 1
ATOM 948 N N . SER A 1 118 ? -0.506 10.586 -6.374 1.00 89.50 118 SER A N 1
ATOM 949 C CA . SER A 1 118 ? -0.922 11.913 -6.842 1.00 89.50 118 SER A CA 1
ATOM 950 C C . SER A 1 118 ? -2.318 12.302 -6.356 1.00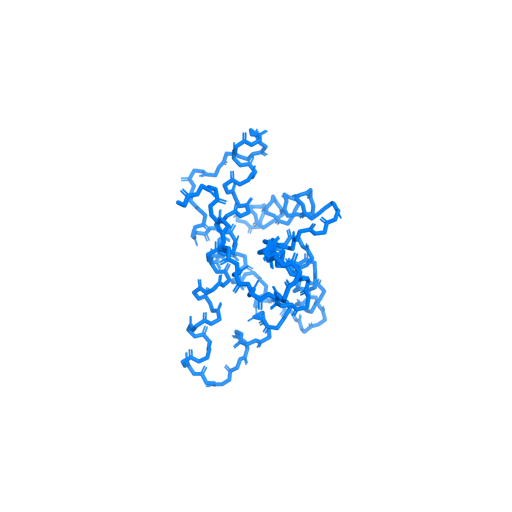 89.50 118 SER A C 1
ATOM 952 O O . SER A 1 118 ? -2.579 13.475 -6.114 1.00 89.50 118 SER A O 1
ATOM 954 N N . PHE A 1 119 ? -3.220 11.330 -6.207 1.00 89.94 119 PHE A N 1
ATOM 955 C CA . PHE A 1 119 ? -4.545 11.575 -5.649 1.00 89.94 119 PHE A CA 1
ATOM 956 C C . PHE A 1 119 ? -4.493 11.905 -4.154 1.00 89.94 119 PHE A C 1
ATOM 958 O O . PHE A 1 119 ? -5.184 12.822 -3.727 1.00 89.94 119 PHE A O 1
ATOM 965 N N . VAL A 1 120 ? -3.694 11.175 -3.366 1.00 87.00 120 VAL A N 1
ATOM 966 C CA . VAL A 1 120 ? -3.529 11.433 -1.925 1.00 87.00 120 VAL A CA 1
ATOM 967 C C . VAL A 1 120 ? -2.887 12.800 -1.695 1.00 87.00 120 VAL A C 1
ATOM 969 O O . VAL A 1 120 ? -3.394 13.560 -0.881 1.00 87.00 120 VAL A O 1
ATOM 972 N N . GLU A 1 121 ? -1.843 13.140 -2.454 1.00 84.56 121 GLU A N 1
ATOM 973 C CA . GLU A 1 121 ? -1.189 14.456 -2.390 1.00 84.56 121 GLU A CA 1
ATOM 974 C C . GLU A 1 121 ? -2.147 15.606 -2.734 1.00 84.56 121 GLU A C 1
ATOM 976 O O . GLU A 1 121 ? -1.988 16.701 -2.212 1.00 84.56 121 GLU A O 1
ATOM 981 N N . SER A 1 122 ? -3.159 15.375 -3.578 1.00 85.62 122 SER A N 1
ATOM 982 C CA . SER A 1 122 ? -4.162 16.394 -3.909 1.00 85.62 122 SER A CA 1
ATOM 983 C C . SER A 1 122 ? -5.268 16.550 -2.856 1.00 85.62 122 SER A C 1
ATOM 985 O O . SER A 1 122 ? -6.210 17.303 -3.102 1.00 85.62 122 SER A O 1
ATOM 987 N N . GLN A 1 123 ? -5.248 15.760 -1.777 1.00 77.62 123 GLN A N 1
ATOM 988 C CA . GLN A 1 123 ? -6.185 15.898 -0.655 1.00 77.62 123 GLN A CA 1
ATOM 989 C C . GLN A 1 123 ? -5.622 16.762 0.488 1.00 77.62 123 GLN A C 1
ATOM 991 O O . GLN A 1 123 ? -6.371 17.028 1.430 1.00 77.62 123 GLN A O 1
ATOM 996 N N . ASP A 1 124 ? -4.342 17.159 0.421 1.00 60.34 124 ASP A N 1
ATOM 997 C CA . ASP A 1 124 ? -3.758 18.228 1.253 1.00 60.34 124 ASP A CA 1
ATOM 998 C C . ASP A 1 124 ? -4.141 19.616 0.714 1.00 60.34 124 ASP A C 1
ATOM 1000 O O . ASP A 1 124 ? -4.358 20.524 1.550 1.00 60.34 124 ASP A O 1
#

Radius of gyration: 15.94 Å; chains: 1; bounding box: 40×51×34 Å

Sequence (124 aa):
IYNGVKRIQSIRPEGIVFGVSRMDFVEIETILKQMESKDHEEVYRASKNLKRIFRRKIEELQTGGALNNPNGADSLFNQTIFYMNSLGEEPKRALRNKLAWSLSNNKGSLELFKSIVSFVESQD

pLDDT: mean 81.99, std 18.25, range [34.72, 96.81]

Foldseek 3Di:
DPLPFDWDWDDDPVGTDTDGPFQALVNQLVLVVQCVDPDPVSVVVSLVVNLVLQLSLVVVCVVVVNDDDPPHSNVLSVLLVVVLVVDDDVSSVVSSSLLSQLSGPDPCSSVSSSVSSVVSVVVD

Secondary structure (DSSP, 8-state):
--TT--EEEEEETTEEEEEE-PPPHHHHHHHHHHTT-S-HHHHHHHHHHHHHHHHHHHHHHHHTT----TTHHHHHHHHHHHHHHHS-HHHHHHHHHHHHHHHSSSTTHHHHHHHHHHHHHTT-